Protein AF-A0A967WKH9-F1 (afdb_monomer_lite)

Secondary structure (DSSP, 8-state):
-------HHHHHHHHHHHHHH-TT-HHHHHHHHHHHHHTT-HHHHHHHHHHHHHTT-SHHHHHHHHHHHHHTTSSHHHHHHHHHHHHHHTT-HHHHHHHHHHHHHHHHT-

Radius of gyration: 15.12 Å; chains: 1; bounding box: 30×34×49 Å

Foldseek 3Di:
DDPPPPDLVNLLVVLVVVCVVPVPPLVSLQVNLVSCVVVVVPVSNLVSLLVCLVVLHPLVVSLVSLVVCCVVVNLLLSSLQSNLSSCVSVVVNVSNVVSNVRSVVVVVVD

Sequence (110 aa):
MAEEEVPAPAREEELLQQLKARPRDYASRLELARLYYDERDWDAALTNYEKLISARRFLPDIVADLESLAEQSVEPSRVYHMLGDAYMQQDQLDEALEMYRLARQSLTKR

pLDDT: mean 92.23, std 12.46, range [38.03, 98.44]

Structure (mmCIF, N/CA/C/O backbone):
data_AF-A0A967WKH9-F1
#
_entry.id   AF-A0A967WKH9-F1
#
loop_
_atom_site.group_PDB
_atom_site.id
_atom_site.type_symbol
_atom_site.label_atom_id
_atom_site.label_alt_id
_atom_site.label_comp_id
_atom_site.label_asym_id
_atom_site.label_entity_id
_atom_site.label_seq_id
_atom_site.pdbx_PDB_ins_code
_atom_site.Cartn_x
_atom_site.Cartn_y
_atom_site.Cartn_z
_atom_site.occupancy
_atom_site.B_iso_or_equiv
_atom_site.auth_seq_id
_atom_site.auth_comp_id
_atom_site.auth_asym_id
_atom_site.auth_atom_id
_atom_site.pdbx_PDB_model_num
ATOM 1 N N . MET A 1 1 ? -1.030 -21.607 -27.105 1.00 38.03 1 MET A N 1
ATOM 2 C CA . MET A 1 1 ? -0.204 -20.415 -26.840 1.00 38.03 1 MET A CA 1
ATOM 3 C C . MET A 1 1 ? 0.214 -20.556 -25.395 1.00 38.03 1 MET A C 1
ATOM 5 O O . MET A 1 1 ? -0.671 -20.563 -24.554 1.00 38.03 1 MET A O 1
ATOM 9 N N . ALA A 1 2 ? 1.480 -20.875 -25.135 1.00 44.44 2 ALA A N 1
ATOM 10 C CA . ALA A 1 2 ? 1.979 -20.897 -23.768 1.00 44.44 2 ALA A CA 1
ATOM 11 C C . ALA A 1 2 ? 2.167 -19.434 -23.366 1.00 44.44 2 ALA A C 1
ATOM 13 O O . ALA A 1 2 ? 2.905 -18.721 -24.044 1.00 44.44 2 ALA A O 1
ATOM 14 N N . GLU A 1 3 ? 1.436 -18.973 -22.354 1.00 51.66 3 GLU A N 1
ATOM 15 C CA . GLU A 1 3 ? 1.867 -17.803 -21.599 1.00 51.66 3 GLU A CA 1
ATOM 16 C C . GLU A 1 3 ? 3.235 -18.181 -21.033 1.00 51.66 3 GLU A C 1
ATOM 18 O O . GLU A 1 3 ? 3.351 -19.112 -20.238 1.00 51.66 3 GLU A O 1
ATOM 23 N N . GLU A 1 4 ? 4.292 -17.572 -21.569 1.00 54.03 4 GLU A N 1
ATOM 24 C CA . GLU A 1 4 ? 5.611 -17.650 -20.961 1.00 54.03 4 GLU A CA 1
ATOM 25 C C . GLU A 1 4 ? 5.471 -16.998 -19.585 1.00 54.03 4 GLU A C 1
ATOM 27 O O . GLU A 1 4 ? 5.492 -15.773 -19.468 1.00 54.03 4 GLU A O 1
ATOM 32 N N . GLU A 1 5 ? 5.250 -17.813 -18.551 1.00 54.44 5 GLU A N 1
ATOM 33 C CA . GLU A 1 5 ? 5.449 -17.403 -17.167 1.00 54.44 5 GLU A CA 1
ATOM 34 C C . GLU A 1 5 ? 6.911 -16.982 -17.056 1.00 54.44 5 GLU A C 1
ATOM 36 O O . GLU A 1 5 ? 7.819 -17.803 -16.900 1.00 54.44 5 GLU A O 1
ATOM 41 N N . VAL A 1 6 ? 7.153 -15.683 -17.225 1.00 60.53 6 VAL A N 1
ATOM 42 C CA . VAL A 1 6 ? 8.446 -15.089 -16.926 1.00 60.53 6 VAL A CA 1
ATOM 43 C C . VAL A 1 6 ? 8.710 -15.422 -15.460 1.00 60.53 6 VAL A C 1
ATOM 45 O O . VAL A 1 6 ? 7.889 -15.066 -14.611 1.00 60.53 6 VAL A O 1
ATOM 48 N N . PRO A 1 7 ? 9.801 -16.134 -15.136 1.00 65.62 7 PRO A N 1
ATOM 49 C CA . PRO A 1 7 ? 10.058 -16.518 -13.760 1.00 65.62 7 PRO A CA 1
ATOM 50 C C . PRO A 1 7 ? 10.112 -15.258 -12.892 1.00 65.62 7 PRO A C 1
ATOM 52 O O . PRO A 1 7 ? 10.796 -14.301 -13.255 1.00 65.62 7 PRO A O 1
ATOM 55 N N . ALA A 1 8 ? 9.410 -15.269 -11.753 1.00 63.53 8 ALA A N 1
ATOM 56 C CA . ALA A 1 8 ? 9.326 -14.156 -10.799 1.00 63.53 8 ALA A CA 1
ATOM 57 C C . ALA A 1 8 ? 10.654 -13.387 -10.582 1.00 63.53 8 ALA A C 1
ATOM 59 O O . ALA A 1 8 ? 10.643 -12.165 -10.754 1.00 63.53 8 ALA A O 1
ATOM 60 N N . PRO A 1 9 ? 11.818 -14.044 -10.360 1.00 71.06 9 PRO A N 1
ATOM 61 C CA . PRO A 1 9 ? 13.087 -13.325 -10.196 1.00 71.06 9 PRO A CA 1
ATOM 62 C C . PRO A 1 9 ? 13.527 -12.540 -11.444 1.00 71.06 9 PRO A C 1
ATOM 64 O O . PRO A 1 9 ? 14.110 -11.467 -11.330 1.00 71.06 9 PRO A O 1
ATOM 67 N N . ALA A 1 10 ? 13.226 -13.025 -12.652 1.00 83.81 10 ALA A N 1
ATOM 68 C CA . ALA A 1 10 ? 13.547 -12.300 -13.881 1.00 83.81 10 ALA A CA 1
ATOM 69 C C . ALA A 1 10 ? 12.625 -11.088 -14.086 1.00 83.81 10 ALA A C 1
ATOM 71 O O . ALA A 1 10 ? 13.047 -10.073 -14.644 1.00 83.81 10 ALA A O 1
ATOM 72 N N . ARG A 1 11 ? 11.373 -11.177 -13.618 1.00 90.81 11 ARG A N 1
ATOM 73 C CA . ARG A 1 11 ? 10.413 -10.077 -13.723 1.00 90.81 11 ARG A CA 1
ATOM 74 C C . ARG A 1 11 ? 10.737 -8.940 -12.759 1.00 90.81 11 ARG A C 1
ATOM 76 O O . ARG A 1 11 ? 10.688 -7.779 -13.163 1.00 90.81 11 ARG A O 1
ATOM 83 N N . GLU A 1 12 ? 11.114 -9.260 -11.523 1.00 92.75 12 GLU A N 1
ATOM 84 C CA . GLU A 1 12 ? 11.555 -8.271 -10.535 1.00 92.75 12 GLU A CA 1
ATOM 85 C C . GLU A 1 12 ? 12.732 -7.437 -11.069 1.00 92.75 12 GLU A C 1
ATOM 87 O O . GLU A 1 12 ? 12.676 -6.202 -11.093 1.00 92.75 12 GLU A O 1
ATOM 92 N N . GLU A 1 13 ? 13.779 -8.103 -11.568 1.00 93.00 13 GLU A N 1
ATOM 93 C CA . GLU A 1 13 ? 14.966 -7.445 -12.120 1.00 93.00 13 GLU A CA 1
ATOM 94 C C . GLU A 1 13 ? 14.621 -6.509 -13.286 1.00 93.00 13 GLU A C 1
ATOM 96 O O . GLU A 1 13 ? 15.125 -5.381 -13.356 1.00 93.00 13 GLU A O 1
ATOM 101 N N . GLU A 1 14 ? 13.737 -6.941 -14.187 1.00 94.19 14 GLU A N 1
ATOM 102 C CA . GLU A 1 14 ? 13.272 -6.127 -15.308 1.00 94.19 14 GLU A CA 1
ATOM 103 C C . GLU A 1 14 ? 12.575 -4.849 -14.818 1.00 94.19 14 GLU A C 1
ATOM 105 O O . GLU A 1 14 ? 12.919 -3.743 -15.254 1.00 94.19 14 GLU A O 1
ATOM 110 N N . LEU A 1 15 ? 11.640 -4.978 -13.873 1.00 94.88 15 LEU A N 1
ATOM 111 C CA . LEU A 1 15 ? 10.906 -3.849 -13.299 1.00 94.88 15 LEU A CA 1
ATOM 112 C C . LEU A 1 15 ? 11.852 -2.872 -12.588 1.00 94.88 15 LEU A C 1
ATOM 114 O O . LEU A 1 15 ? 11.732 -1.655 -12.756 1.00 94.88 15 LEU A O 1
ATOM 118 N N . LEU A 1 16 ? 12.853 -3.375 -11.861 1.00 94.81 16 LEU A N 1
ATOM 119 C CA . LEU A 1 16 ? 13.877 -2.544 -11.223 1.00 94.81 16 LEU A CA 1
ATOM 120 C C . LEU A 1 16 ? 14.703 -1.752 -12.247 1.00 94.81 16 LEU A C 1
ATOM 122 O O . LEU A 1 16 ? 14.979 -0.565 -12.033 1.00 94.81 16 LEU A O 1
ATOM 126 N N . GLN A 1 17 ? 15.079 -2.363 -13.374 1.00 95.25 17 GLN A N 1
ATOM 127 C CA . GLN A 1 17 ? 15.789 -1.664 -14.452 1.00 95.25 17 GLN A CA 1
ATOM 128 C C . GLN A 1 17 ? 14.905 -0.612 -15.128 1.00 95.25 17 GLN A C 1
ATOM 130 O O . GLN A 1 17 ? 15.354 0.517 -15.361 1.00 95.25 17 GLN A O 1
ATOM 135 N N . GLN A 1 18 ? 13.635 -0.935 -15.381 1.00 94.31 18 GLN A N 1
ATOM 136 C CA . GLN A 1 18 ? 12.667 0.019 -15.920 1.00 94.31 18 GLN A CA 1
ATOM 137 C C . GLN A 1 18 ? 12.504 1.227 -14.992 1.00 94.31 18 GLN A C 1
ATOM 139 O O . GLN A 1 18 ? 12.538 2.364 -15.464 1.00 94.31 18 GLN A O 1
ATOM 144 N N . LEU A 1 19 ? 12.408 1.009 -13.678 1.00 95.06 19 LEU A N 1
ATOM 145 C CA . LEU A 1 19 ? 12.294 2.080 -12.686 1.00 95.06 19 LEU A CA 1
ATOM 146 C C . LEU A 1 19 ? 13.579 2.897 -12.533 1.00 95.06 19 LEU A C 1
ATOM 148 O O . LEU A 1 19 ? 13.501 4.098 -12.268 1.00 95.06 19 LEU A O 1
ATOM 152 N N . LYS A 1 20 ? 14.758 2.297 -12.735 1.00 95.00 20 LYS A N 1
ATOM 153 C CA . LYS A 1 20 ? 16.025 3.044 -12.822 1.00 95.00 20 LYS A CA 1
ATOM 154 C C . LYS A 1 20 ? 16.044 3.979 -14.027 1.00 95.00 20 LYS A C 1
ATOM 156 O O . LYS A 1 20 ? 16.411 5.142 -13.884 1.00 95.00 20 LYS A O 1
ATOM 161 N N . ALA A 1 21 ? 15.637 3.489 -15.197 1.00 95.81 21 ALA A N 1
ATOM 162 C CA . ALA A 1 21 ? 15.585 4.288 -16.420 1.00 95.81 21 ALA A CA 1
ATOM 163 C C . ALA A 1 21 ? 14.464 5.340 -16.381 1.00 95.81 21 ALA A C 1
ATOM 165 O O . ALA A 1 21 ? 14.621 6.454 -16.883 1.00 95.81 21 ALA A O 1
ATOM 166 N N . ARG A 1 22 ? 13.324 4.992 -15.777 1.00 94.81 22 ARG A N 1
ATOM 167 C CA . ARG A 1 22 ? 12.113 5.814 -15.700 1.00 94.81 22 ARG A CA 1
ATOM 168 C C . ARG A 1 22 ? 11.561 5.803 -14.268 1.00 94.81 22 ARG A C 1
ATOM 170 O O . ARG A 1 22 ? 10.589 5.110 -13.979 1.00 94.81 22 ARG A O 1
ATOM 177 N N . PRO A 1 23 ? 12.083 6.652 -13.364 1.00 91.94 23 PRO A N 1
ATOM 178 C CA . PRO A 1 23 ? 11.650 6.675 -11.959 1.00 91.94 23 PRO A CA 1
ATOM 179 C C . PRO A 1 23 ? 10.184 7.067 -11.722 1.00 91.94 23 PRO A C 1
ATOM 181 O O . PRO A 1 23 ? 9.679 6.931 -10.605 1.00 91.94 23 PRO A O 1
ATOM 184 N N . ARG A 1 24 ? 9.506 7.595 -12.747 1.00 93.44 24 ARG A N 1
ATOM 185 C CA . ARG A 1 24 ? 8.079 7.958 -12.736 1.00 93.44 24 ARG A CA 1
ATOM 186 C C . ARG A 1 24 ? 7.221 6.963 -13.521 1.00 93.44 24 ARG A C 1
ATOM 188 O O . ARG A 1 24 ? 6.081 7.278 -13.847 1.00 93.44 24 ARG A O 1
ATOM 195 N N . ASP A 1 25 ? 7.763 5.789 -13.835 1.00 96.44 25 ASP A N 1
ATOM 196 C CA . ASP A 1 25 ? 6.986 4.673 -14.360 1.00 96.44 25 ASP A CA 1
ATOM 197 C C . ASP A 1 25 ? 6.171 4.047 -13.223 1.00 96.44 25 ASP A C 1
ATOM 199 O O . ASP A 1 25 ? 6.578 3.109 -12.539 1.00 96.44 25 ASP A O 1
ATOM 203 N N . TYR A 1 26 ? 5.042 4.685 -12.925 1.00 96.75 26 TYR A N 1
ATOM 204 C CA . TYR A 1 26 ? 4.213 4.309 -11.788 1.00 96.75 26 TYR A CA 1
ATOM 205 C C . TYR A 1 26 ? 3.525 2.954 -12.000 1.00 96.75 26 TYR A C 1
ATOM 207 O O . TYR A 1 26 ? 3.220 2.292 -11.014 1.00 96.75 26 TYR A O 1
ATOM 215 N N . ALA A 1 27 ? 3.303 2.540 -13.253 1.00 96.38 27 ALA A N 1
ATOM 216 C CA . ALA A 1 27 ? 2.718 1.239 -13.568 1.00 96.38 27 ALA A CA 1
ATOM 217 C C . ALA A 1 27 ? 3.692 0.111 -13.205 1.00 96.38 27 ALA A C 1
ATOM 219 O O . ALA A 1 27 ? 3.335 -0.757 -12.414 1.00 96.38 27 ALA A O 1
ATOM 220 N N . SER A 1 28 ? 4.951 0.196 -13.657 1.00 96.50 28 SER A N 1
ATOM 221 C CA . SER A 1 28 ? 5.993 -0.768 -13.271 1.00 96.50 28 SER A CA 1
ATOM 222 C C . SER A 1 28 ? 6.240 -0.779 -11.762 1.00 96.50 28 SER A C 1
ATOM 224 O O . SER A 1 28 ? 6.554 -1.816 -11.188 1.00 96.50 28 SER A O 1
ATOM 226 N N . ARG A 1 29 ? 6.072 0.365 -11.083 1.00 97.69 29 ARG A N 1
ATOM 227 C CA . ARG A 1 29 ? 6.171 0.420 -9.618 1.00 97.69 29 ARG A CA 1
ATOM 228 C C . ARG A 1 29 ? 5.021 -0.305 -8.923 1.00 97.69 29 ARG A C 1
ATOM 230 O O . ARG A 1 29 ? 5.274 -0.951 -7.913 1.00 97.69 29 ARG A O 1
ATOM 237 N N . LEU A 1 30 ? 3.791 -0.173 -9.419 1.00 98.12 30 LEU A N 1
ATOM 238 C CA . LEU A 1 30 ? 2.647 -0.897 -8.862 1.00 98.12 30 LEU A CA 1
ATOM 239 C C . LEU A 1 30 ? 2.819 -2.402 -9.059 1.00 98.12 30 LEU A C 1
ATOM 241 O O . LEU A 1 30 ? 2.613 -3.169 -8.127 1.00 98.12 30 LEU A O 1
ATOM 245 N N . GLU A 1 31 ? 3.255 -2.810 -10.248 1.00 97.50 31 GLU A N 1
ATOM 246 C CA . GLU A 1 31 ? 3.537 -4.212 -10.541 1.00 97.50 31 GLU A CA 1
ATOM 247 C C . GLU A 1 31 ? 4.627 -4.777 -9.623 1.00 97.50 31 GLU A C 1
ATOM 249 O O . GLU A 1 31 ? 4.437 -5.827 -9.021 1.00 97.50 31 GLU A O 1
ATOM 254 N N . LEU A 1 32 ? 5.725 -4.038 -9.430 1.00 97.44 32 LEU A N 1
ATOM 255 C CA . LEU A 1 32 ? 6.793 -4.441 -8.515 1.00 97.44 32 LEU A CA 1
ATOM 256 C C . LEU A 1 32 ? 6.300 -4.547 -7.064 1.00 97.44 32 LEU A C 1
ATOM 258 O O . LEU A 1 32 ? 6.694 -5.458 -6.344 1.00 97.44 32 LEU A O 1
ATOM 262 N N . ALA A 1 33 ? 5.426 -3.635 -6.628 1.00 97.75 33 ALA A N 1
ATOM 263 C CA . ALA A 1 33 ? 4.833 -3.697 -5.294 1.00 97.75 33 ALA A CA 1
ATOM 264 C C . ALA A 1 33 ? 3.998 -4.971 -5.095 1.00 97.75 33 ALA A C 1
ATOM 266 O O . ALA A 1 33 ? 4.086 -5.592 -4.038 1.00 97.75 33 ALA A O 1
ATOM 267 N N . ARG A 1 34 ? 3.226 -5.368 -6.113 1.00 97.69 34 ARG A N 1
ATOM 268 C CA . ARG A 1 34 ? 2.406 -6.587 -6.095 1.00 97.69 34 ARG A CA 1
ATOM 269 C C . ARG A 1 34 ? 3.242 -7.860 -6.180 1.00 97.69 34 ARG A C 1
ATOM 271 O O . ARG A 1 34 ? 2.935 -8.816 -5.486 1.00 97.69 34 ARG A O 1
ATOM 278 N N . LEU A 1 35 ? 4.346 -7.839 -6.925 1.00 96.69 35 LEU A N 1
ATOM 279 C CA . LEU A 1 35 ? 5.308 -8.943 -6.924 1.00 96.69 35 LEU A CA 1
ATOM 280 C C . LEU A 1 35 ? 5.862 -9.182 -5.508 1.00 96.69 35 LEU A C 1
ATOM 282 O O . LEU A 1 35 ? 5.784 -10.297 -5.002 1.00 96.69 35 LEU A O 1
ATOM 286 N N . TYR A 1 36 ? 6.301 -8.125 -4.816 1.00 96.94 36 TYR A N 1
ATOM 287 C CA . TYR A 1 36 ? 6.734 -8.240 -3.416 1.00 96.94 36 TYR A CA 1
ATOM 288 C C . TYR A 1 36 ? 5.601 -8.643 -2.463 1.00 96.94 36 TYR A C 1
ATOM 290 O O . TYR A 1 36 ? 5.830 -9.376 -1.502 1.00 96.94 36 TYR A O 1
ATOM 298 N N . TYR A 1 37 ? 4.374 -8.186 -2.721 1.00 95.62 37 TYR A N 1
ATOM 299 C CA . TYR A 1 37 ? 3.193 -8.602 -1.966 1.00 95.62 37 TYR A CA 1
ATOM 300 C C . TYR A 1 37 ? 2.970 -10.118 -2.071 1.00 95.62 37 TYR A C 1
ATOM 302 O O . TYR A 1 37 ? 2.782 -10.783 -1.052 1.00 95.62 37 TYR A O 1
ATOM 310 N N . ASP A 1 38 ? 3.040 -10.678 -3.279 1.00 94.88 38 ASP A N 1
ATOM 311 C CA . ASP A 1 38 ? 2.844 -12.111 -3.525 1.00 94.88 38 ASP A CA 1
ATOM 312 C C . ASP A 1 38 ? 3.955 -12.957 -2.880 1.00 94.88 38 ASP A C 1
ATOM 314 O O . ASP A 1 38 ? 3.700 -14.035 -2.334 1.00 94.88 38 ASP A O 1
ATOM 318 N N . GLU A 1 39 ? 5.178 -12.427 -2.850 1.00 94.81 39 GLU A N 1
ATOM 319 C CA . GLU A 1 39 ? 6.332 -13.019 -2.164 1.00 94.81 39 GLU A CA 1
ATOM 320 C C . GLU A 1 39 ? 6.306 -12.838 -0.637 1.00 94.81 39 GLU A C 1
ATOM 322 O O . GLU A 1 39 ? 7.133 -13.413 0.075 1.00 94.81 39 GLU A O 1
ATOM 327 N N . ARG A 1 40 ? 5.327 -12.087 -0.113 1.00 95.25 40 ARG A N 1
ATOM 328 C CA . ARG A 1 40 ? 5.203 -11.696 1.301 1.00 95.25 40 ARG A CA 1
ATOM 329 C C . ARG A 1 40 ? 6.371 -10.855 1.816 1.00 95.25 40 ARG A C 1
ATOM 331 O O . ARG A 1 40 ? 6.570 -10.760 3.031 1.00 95.25 40 ARG A O 1
ATOM 338 N N . ASP A 1 41 ? 7.114 -10.210 0.920 1.00 96.69 41 ASP A N 1
ATOM 339 C CA . ASP A 1 41 ? 8.054 -9.153 1.282 1.00 96.69 41 ASP A CA 1
ATOM 340 C C . ASP A 1 41 ? 7.277 -7.853 1.530 1.00 96.69 41 ASP A C 1
ATOM 342 O O . ASP A 1 41 ? 7.182 -6.939 0.704 1.00 96.69 41 ASP A O 1
ATOM 346 N N . TRP A 1 42 ? 6.666 -7.789 2.712 1.00 96.06 42 TRP A N 1
ATOM 347 C CA . TRP A 1 42 ? 5.816 -6.672 3.105 1.00 96.06 42 TRP A CA 1
ATOM 348 C C . TRP A 1 42 ? 6.577 -5.351 3.178 1.00 96.06 42 TRP A C 1
ATOM 350 O O . TRP A 1 42 ? 6.002 -4.304 2.887 1.00 96.06 42 TRP A O 1
ATOM 360 N N . ASP A 1 43 ? 7.858 -5.368 3.547 1.00 96.62 43 ASP A N 1
ATOM 361 C CA . ASP A 1 43 ? 8.629 -4.131 3.651 1.00 96.62 43 ASP A CA 1
ATOM 362 C C . ASP A 1 43 ? 8.876 -3.517 2.268 1.00 96.62 43 ASP A C 1
ATOM 364 O O . ASP A 1 43 ? 8.632 -2.318 2.061 1.00 96.62 43 ASP A O 1
ATOM 368 N N . ALA A 1 44 ? 9.269 -4.345 1.297 1.00 96.75 44 ALA A N 1
ATOM 369 C CA . ALA A 1 44 ? 9.478 -3.911 -0.077 1.00 96.75 44 ALA A CA 1
ATOM 370 C C . ALA A 1 44 ? 8.160 -3.500 -0.758 1.00 96.75 44 ALA A C 1
ATOM 372 O O . ALA A 1 44 ? 8.108 -2.454 -1.424 1.00 96.75 44 ALA A O 1
ATOM 373 N N . ALA A 1 45 ? 7.073 -4.249 -0.540 1.00 98.12 45 ALA A N 1
ATOM 374 C CA . ALA A 1 45 ? 5.747 -3.920 -1.063 1.00 98.12 45 ALA A CA 1
ATOM 375 C C . ALA A 1 45 ? 5.250 -2.562 -0.538 1.00 98.12 45 ALA A C 1
ATOM 377 O O . ALA A 1 45 ? 4.975 -1.644 -1.319 1.00 98.12 45 ALA A O 1
ATOM 378 N N . LEU A 1 46 ? 5.222 -2.385 0.790 1.00 98.12 46 LEU A N 1
ATOM 379 C CA . LEU A 1 46 ? 4.734 -1.159 1.430 1.00 98.12 46 LEU A CA 1
ATOM 380 C C . LEU A 1 46 ? 5.582 0.062 1.047 1.00 98.12 46 LEU A C 1
ATOM 382 O O . LEU A 1 46 ? 5.041 1.140 0.804 1.00 98.12 46 LEU A O 1
ATOM 386 N N . THR A 1 47 ? 6.897 -0.101 0.891 1.00 98.12 47 THR A N 1
ATOM 387 C CA . THR A 1 47 ? 7.783 0.980 0.426 1.00 98.12 47 THR A CA 1
ATOM 388 C C . THR A 1 47 ? 7.453 1.440 -0.999 1.00 98.12 47 THR A C 1
ATOM 390 O O . THR A 1 47 ? 7.572 2.628 -1.324 1.00 98.12 47 THR A O 1
ATOM 393 N N . ASN A 1 48 ? 7.036 0.532 -1.884 1.00 9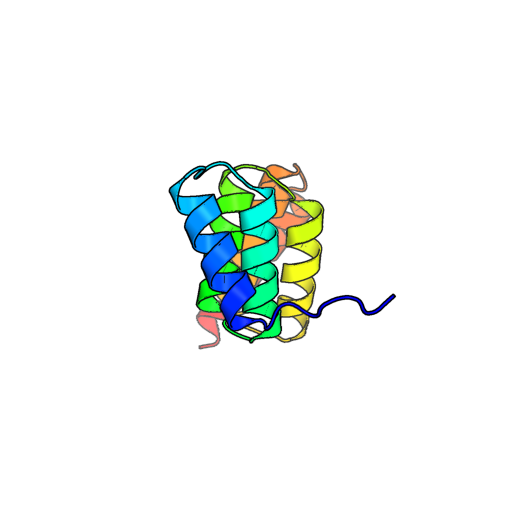8.06 48 ASN A N 1
ATOM 394 C CA . ASN A 1 48 ? 6.611 0.905 -3.233 1.00 98.06 48 ASN A CA 1
ATOM 395 C C . ASN A 1 48 ? 5.223 1.558 -3.237 1.00 98.06 48 ASN A C 1
ATOM 397 O O . ASN A 1 48 ? 5.050 2.582 -3.909 1.00 98.06 48 ASN A O 1
ATOM 401 N N . TYR A 1 49 ? 4.277 1.045 -2.447 1.00 98.44 49 TYR A N 1
ATOM 402 C CA . TYR A 1 49 ? 2.957 1.655 -2.276 1.00 98.44 49 TYR A CA 1
ATOM 403 C C . TYR A 1 49 ? 3.037 3.077 -1.707 1.00 98.44 49 TYR A C 1
ATOM 405 O O . TYR A 1 49 ? 2.404 3.981 -2.245 1.00 98.44 49 TYR A O 1
ATOM 413 N N . GLU A 1 50 ? 3.887 3.331 -0.711 1.00 98.12 50 GLU A N 1
ATOM 414 C CA . GLU A 1 50 ? 4.081 4.668 -0.127 1.00 98.12 50 GLU A CA 1
ATOM 415 C C . GLU A 1 50 ? 4.508 5.707 -1.180 1.00 98.12 50 GLU A C 1
ATOM 417 O O . GLU A 1 50 ? 3.991 6.830 -1.230 1.00 98.12 50 GLU A O 1
ATOM 422 N N . LYS A 1 51 ? 5.398 5.316 -2.102 1.00 97.62 51 LYS A N 1
ATOM 423 C CA . LYS A 1 51 ? 5.827 6.179 -3.213 1.00 97.62 51 LYS A CA 1
ATOM 424 C C . LYS A 1 51 ? 4.698 6.459 -4.206 1.00 97.62 51 LYS A C 1
ATOM 426 O O . LYS A 1 51 ? 4.703 7.516 -4.838 1.00 97.62 51 LYS A O 1
ATOM 431 N N . LEU A 1 52 ? 3.777 5.517 -4.401 1.00 98.12 52 LEU A N 1
ATOM 432 C CA . LEU A 1 52 ? 2.624 5.683 -5.287 1.00 98.12 52 LEU A CA 1
ATOM 433 C C . LEU A 1 52 ? 1.537 6.553 -4.648 1.00 98.12 52 L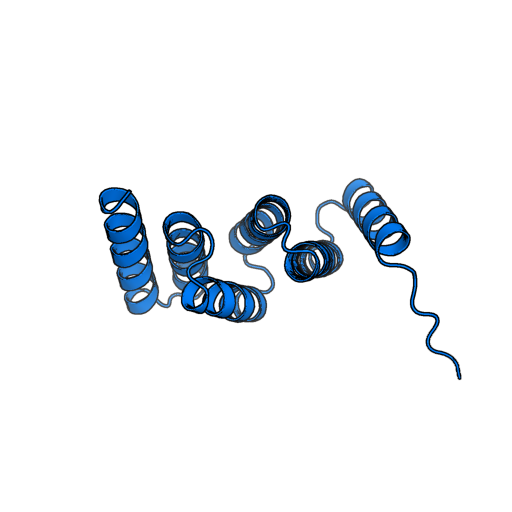EU A C 1
ATOM 435 O O . LEU A 1 52 ? 1.028 7.456 -5.316 1.00 98.12 52 LEU A O 1
ATOM 439 N N . ILE A 1 53 ? 1.273 6.364 -3.351 1.00 98.19 53 ILE A N 1
ATOM 440 C CA . ILE A 1 53 ? 0.382 7.217 -2.550 1.00 98.19 53 ILE A CA 1
ATOM 441 C C . ILE A 1 53 ? 0.884 8.661 -2.575 1.00 98.19 53 ILE A C 1
ATOM 443 O O . ILE A 1 53 ? 0.144 9.571 -2.947 1.00 98.19 53 ILE A O 1
ATOM 447 N N . SER A 1 54 ? 2.176 8.865 -2.302 1.00 96.94 54 SER A N 1
ATOM 448 C CA . SER A 1 54 ? 2.826 10.182 -2.380 1.00 96.94 54 SER A CA 1
ATOM 449 C C . SER A 1 54 ? 2.704 10.824 -3.768 1.00 96.94 54 SER A C 1
ATOM 451 O O . SER A 1 54 ? 2.625 12.044 -3.897 1.00 96.94 54 SER A O 1
ATOM 453 N N . ALA A 1 55 ? 2.675 10.010 -4.827 1.00 96.81 55 ALA A N 1
ATOM 454 C CA . ALA A 1 55 ? 2.490 10.466 -6.202 1.00 96.81 55 ALA A CA 1
ATOM 455 C C . ALA A 1 55 ? 1.012 10.606 -6.618 1.00 96.81 55 ALA A C 1
ATOM 457 O O . ALA A 1 55 ? 0.752 11.006 -7.757 1.00 96.81 55 ALA A O 1
ATOM 458 N N . ARG A 1 56 ? 0.059 10.276 -5.733 1.00 97.06 56 ARG A N 1
ATOM 459 C CA . ARG A 1 56 ? -1.389 10.213 -5.997 1.00 97.06 56 ARG A CA 1
ATOM 460 C C . ARG A 1 56 ? -1.734 9.343 -7.208 1.00 97.06 56 ARG A C 1
ATOM 462 O O . ARG A 1 56 ? -2.546 9.720 -8.055 1.00 97.06 56 ARG A O 1
ATOM 469 N N . ARG A 1 57 ? -1.058 8.201 -7.348 1.00 97.94 57 ARG A N 1
ATOM 470 C CA . ARG A 1 57 ? -1.256 7.260 -8.460 1.00 97.94 57 ARG A CA 1
ATOM 471 C C . ARG A 1 57 ? -1.812 5.943 -7.952 1.00 97.94 57 ARG A C 1
ATOM 473 O O . ARG A 1 57 ? -1.355 5.464 -6.926 1.00 97.94 57 ARG A O 1
ATOM 480 N N . PHE A 1 58 ? -2.750 5.374 -8.712 1.00 97.62 58 PHE A N 1
ATOM 481 C CA . PHE A 1 58 ? -3.349 4.063 -8.439 1.00 97.62 58 PHE A CA 1
ATOM 482 C C . PHE A 1 58 ? -3.918 3.935 -7.018 1.00 97.62 58 PHE A C 1
ATOM 484 O O . PHE A 1 58 ? -3.850 2.878 -6.411 1.00 97.62 58 PHE A O 1
ATOM 491 N N . LEU A 1 59 ? -4.459 5.026 -6.462 1.00 97.56 59 LEU A N 1
ATOM 492 C CA . LEU A 1 59 ? -4.957 5.032 -5.084 1.00 97.56 59 LEU A CA 1
ATOM 493 C C . LEU A 1 59 ? -6.028 3.953 -4.831 1.00 97.56 59 LEU A C 1
ATOM 495 O O . LEU A 1 59 ? -5.887 3.262 -3.828 1.00 97.56 59 LEU A O 1
ATOM 499 N N . PRO A 1 60 ? -7.018 3.722 -5.721 1.00 97.31 60 PRO A N 1
ATOM 500 C CA . PRO A 1 60 ? -8.007 2.664 -5.502 1.00 97.31 60 PRO A CA 1
ATOM 501 C C . PRO A 1 60 ? -7.393 1.258 -5.465 1.00 97.31 60 PRO A C 1
ATOM 503 O O . PRO A 1 60 ? -7.739 0.462 -4.599 1.00 97.31 60 PRO A O 1
ATOM 506 N N . ASP A 1 61 ? -6.450 0.974 -6.370 1.00 97.88 61 ASP A N 1
ATOM 507 C CA . ASP A 1 61 ? -5.711 -0.292 -6.410 1.00 97.88 61 ASP A CA 1
ATOM 508 C C . ASP A 1 61 ? -4.936 -0.532 -5.110 1.00 97.88 61 ASP A C 1
ATOM 510 O O . ASP A 1 61 ? -5.004 -1.607 -4.523 1.00 97.88 61 ASP A O 1
ATOM 514 N N . ILE A 1 62 ? -4.227 0.496 -4.643 1.00 97.88 62 ILE A N 1
ATOM 515 C CA . ILE A 1 62 ? -3.400 0.416 -3.43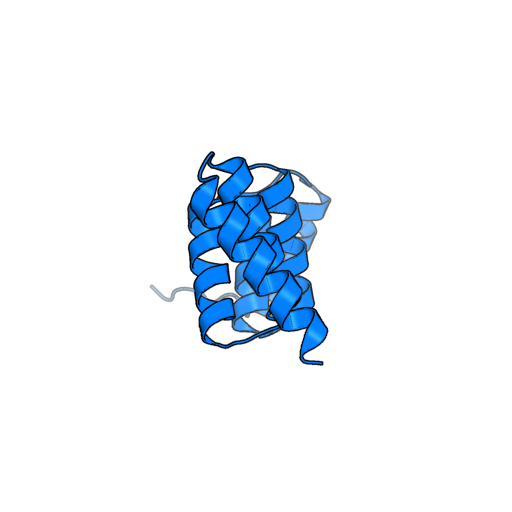8 1.00 97.88 62 ILE A CA 1
ATOM 516 C C . ILE A 1 62 ? -4.271 0.266 -2.194 1.00 97.88 62 ILE A C 1
ATOM 518 O O . ILE A 1 62 ? -3.906 -0.481 -1.295 1.00 97.88 62 ILE A O 1
ATOM 522 N N . VAL A 1 63 ? -5.411 0.959 -2.125 1.00 98.31 63 VAL A N 1
ATOM 523 C CA . VAL A 1 63 ? -6.349 0.811 -1.006 1.00 98.31 63 VAL A CA 1
ATOM 524 C C . VAL A 1 63 ? -6.828 -0.634 -0.904 1.00 98.31 63 VAL A C 1
ATOM 526 O O . VAL A 1 63 ? -6.712 -1.204 0.173 1.00 98.31 63 VAL A O 1
ATOM 529 N N . ALA A 1 64 ? -7.252 -1.256 -2.007 1.00 98.12 64 ALA A N 1
ATOM 530 C CA . ALA A 1 64 ? -7.693 -2.653 -1.994 1.00 98.12 64 ALA A CA 1
ATOM 531 C C . ALA A 1 64 ? -6.586 -3.623 -1.526 1.00 98.12 64 ALA A C 1
ATOM 533 O O . ALA A 1 64 ? -6.830 -4.513 -0.701 1.00 98.12 64 ALA A O 1
ATOM 534 N N . ASP A 1 65 ? -5.354 -3.423 -2.006 1.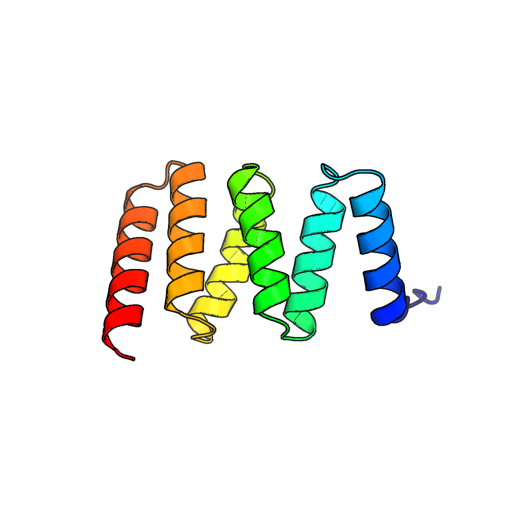00 97.88 65 ASP A N 1
ATOM 535 C CA . ASP A 1 65 ? -4.202 -4.239 -1.609 1.00 97.88 65 ASP A CA 1
ATOM 536 C C . ASP A 1 65 ? -3.881 -4.046 -0.108 1.00 97.88 65 ASP A C 1
ATOM 538 O O . ASP A 1 65 ? -3.630 -5.010 0.619 1.00 97.88 65 ASP A O 1
ATOM 542 N N . LEU A 1 66 ? -3.939 -2.808 0.397 1.00 98.12 66 LEU A N 1
ATOM 543 C CA . LEU A 1 66 ? -3.680 -2.486 1.805 1.00 98.12 66 LEU A CA 1
ATOM 544 C C . LEU A 1 66 ? -4.803 -2.944 2.750 1.00 98.12 66 LEU A C 1
ATOM 546 O O . LEU A 1 66 ? -4.508 -3.373 3.864 1.00 98.12 66 LEU A O 1
ATOM 550 N N . GLU A 1 67 ? -6.068 -2.888 2.337 1.00 97.75 67 GLU A N 1
ATOM 551 C CA . GLU A 1 67 ? -7.198 -3.424 3.110 1.00 97.75 67 GLU A CA 1
ATOM 552 C C . GLU A 1 67 ? -7.039 -4.930 3.326 1.00 97.75 67 GLU A C 1
ATOM 554 O O . GLU A 1 67 ? -7.170 -5.415 4.452 1.00 97.75 67 GLU A O 1
ATOM 559 N N . SER A 1 68 ? -6.608 -5.647 2.287 1.00 97.31 68 SER A N 1
ATOM 560 C CA . SER A 1 68 ? -6.293 -7.076 2.377 1.00 97.31 68 SER A CA 1
ATOM 561 C C . SER A 1 68 ? -5.171 -7.366 3.388 1.00 97.31 68 SER A C 1
ATOM 563 O O . SER A 1 68 ? -5.218 -8.373 4.100 1.00 97.31 68 SER A O 1
ATOM 565 N N . LEU A 1 69 ? -4.161 -6.492 3.504 1.00 96.62 69 LEU A N 1
ATOM 566 C CA . LEU A 1 69 ? -3.112 -6.615 4.533 1.00 96.62 69 LEU A CA 1
ATOM 567 C C . LEU A 1 69 ? -3.622 -6.284 5.936 1.00 96.62 69 LEU A C 1
ATOM 569 O O . LEU A 1 69 ? -3.202 -6.922 6.906 1.00 96.62 69 LEU A O 1
ATOM 573 N N . ALA A 1 70 ? -4.519 -5.304 6.051 1.00 96.19 70 ALA A N 1
ATOM 574 C CA . ALA A 1 70 ? -5.121 -4.915 7.319 1.00 96.19 70 ALA A CA 1
ATOM 575 C C . ALA A 1 70 ? -5.958 -6.062 7.906 1.00 96.19 70 ALA A C 1
ATOM 577 O O . ALA A 1 70 ? -5.820 -6.371 9.091 1.00 96.19 70 ALA A O 1
ATOM 578 N N . GLU A 1 71 ? -6.746 -6.751 7.074 1.00 95.88 71 GLU A N 1
ATOM 579 C CA . GLU A 1 71 ? -7.505 -7.948 7.467 1.00 95.88 71 GLU A CA 1
ATOM 580 C C . GLU A 1 71 ? -6.590 -9.072 7.970 1.00 95.88 71 GLU A C 1
ATOM 582 O O . GLU A 1 71 ? -6.876 -9.723 8.976 1.00 95.88 71 GLU A O 1
ATOM 587 N N . GLN A 1 72 ? -5.438 -9.252 7.321 1.00 94.81 72 GLN A N 1
ATOM 588 C CA . GLN A 1 72 ? -4.414 -10.219 7.724 1.00 94.81 72 GLN A CA 1
ATOM 589 C C . GLN A 1 72 ? -3.575 -9.755 8.927 1.00 94.81 72 GLN A C 1
ATOM 591 O O . GLN A 1 72 ? -2.720 -10.500 9.405 1.00 94.81 72 GLN A O 1
ATOM 596 N N . SER A 1 73 ? -3.811 -8.542 9.440 1.00 92.94 73 SER A N 1
ATOM 597 C CA . SER A 1 73 ? -3.041 -7.924 10.527 1.00 92.94 73 SER A CA 1
ATOM 598 C C . SER A 1 73 ? -1.530 -7.859 10.256 1.00 92.94 73 SER A C 1
ATOM 600 O O . SER A 1 73 ? -0.723 -7.930 11.186 1.00 92.94 73 SER A O 1
ATOM 602 N N . VAL A 1 74 ? -1.134 -7.714 8.988 1.00 93.62 74 VAL A N 1
ATOM 603 C CA . VAL A 1 74 ? 0.265 -7.531 8.578 1.00 93.62 74 VAL A CA 1
ATOM 604 C C . VAL A 1 74 ? 0.672 -6.087 8.851 1.00 93.62 74 VAL A C 1
ATOM 606 O O . VAL A 1 74 ? 0.011 -5.171 8.378 1.00 93.62 74 VAL A O 1
ATOM 609 N N . GLU A 1 75 ? 1.749 -5.873 9.617 1.00 92.56 75 GLU A N 1
ATOM 610 C CA . GLU A 1 75 ? 2.273 -4.536 9.957 1.00 92.56 75 GLU A CA 1
ATOM 611 C C . GLU A 1 75 ? 1.168 -3.490 10.242 1.00 92.56 75 GLU A 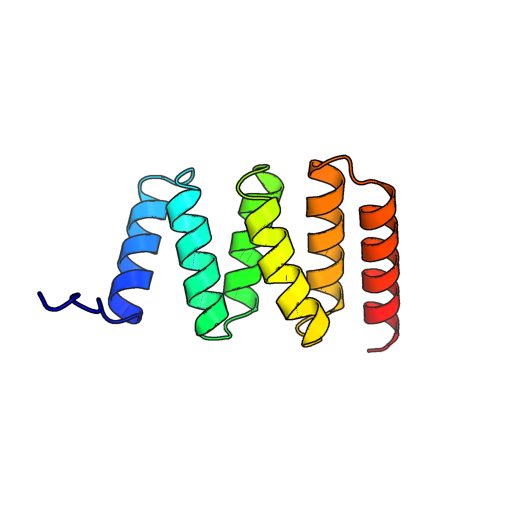C 1
ATOM 613 O O . GLU A 1 75 ? 1.148 -2.413 9.634 1.00 92.56 75 GLU A O 1
ATOM 618 N N . PRO A 1 76 ? 0.229 -3.769 11.172 1.00 93.81 76 PRO A N 1
ATOM 619 C CA . PRO A 1 76 ? -1.062 -3.084 11.236 1.00 93.81 76 PRO A CA 1
ATOM 620 C C . PRO A 1 76 ? -0.907 -1.575 11.421 1.00 93.81 76 PRO A C 1
ATOM 622 O O . PRO A 1 76 ? -1.599 -0.789 10.786 1.00 93.81 76 PRO A O 1
ATOM 625 N N . SER A 1 77 ? 0.071 -1.137 12.222 1.00 95.50 77 SER A N 1
ATOM 626 C CA . SER A 1 77 ? 0.363 0.291 12.365 1.00 95.50 77 SER A CA 1
ATOM 627 C C . SER A 1 77 ? 0.722 0.970 11.042 1.00 95.50 77 SER A C 1
ATOM 629 O O . SER A 1 77 ? 0.287 2.099 10.822 1.00 95.50 77 SER A O 1
ATOM 631 N N . ARG A 1 78 ? 1.566 0.347 10.212 1.00 96.88 78 ARG A N 1
ATOM 632 C CA . ARG A 1 78 ? 2.056 0.944 8.963 1.00 96.88 78 ARG A CA 1
ATOM 633 C C . ARG A 1 78 ? 0.966 0.901 7.900 1.00 96.88 78 ARG A C 1
ATOM 635 O O . ARG A 1 78 ? 0.717 1.917 7.261 1.00 96.88 78 ARG A O 1
ATOM 642 N N . VAL A 1 79 ? 0.270 -0.229 7.788 1.00 98.00 79 VAL A N 1
ATOM 643 C CA . VAL A 1 79 ? -0.839 -0.408 6.842 1.00 98.00 79 VAL A CA 1
ATOM 644 C C . VAL A 1 79 ? -1.970 0.581 7.121 1.00 98.00 79 VAL A C 1
ATOM 646 O O . VAL A 1 79 ? -2.373 1.303 6.213 1.00 98.00 79 VAL A O 1
ATOM 649 N N . TYR A 1 80 ? -2.423 0.710 8.374 1.00 98.31 80 TYR A N 1
ATOM 650 C CA . TYR A 1 80 ? -3.456 1.691 8.717 1.00 98.31 80 TYR A CA 1
ATOM 651 C C . TYR A 1 80 ? -2.998 3.132 8.472 1.00 98.31 80 TYR A C 1
ATOM 653 O O . TYR A 1 80 ? -3.782 3.953 8.009 1.00 98.31 80 TYR A O 1
ATOM 661 N N . HIS A 1 81 ? -1.731 3.466 8.729 1.00 98.19 81 HIS A N 1
ATOM 662 C CA . HIS A 1 81 ? -1.238 4.807 8.411 1.00 98.19 81 HIS A CA 1
ATOM 663 C C . HIS A 1 81 ? -1.316 5.092 6.905 1.00 98.19 81 HIS A C 1
ATOM 665 O O . HIS A 1 81 ? -1.822 6.134 6.499 1.00 98.19 81 HIS A O 1
ATOM 671 N N . MET A 1 82 ? -0.872 4.143 6.078 1.00 98.31 82 MET A N 1
ATOM 672 C CA . MET A 1 82 ? -0.878 4.281 4.621 1.00 98.31 82 MET A CA 1
ATOM 673 C C . MET A 1 82 ? -2.293 4.317 4.034 1.00 98.31 82 MET A C 1
ATOM 675 O O . MET A 1 82 ? -2.536 5.094 3.113 1.00 98.31 82 MET A O 1
ATOM 679 N N . LEU A 1 83 ? -3.237 3.540 4.581 1.00 98.44 83 LEU A N 1
ATOM 680 C CA . LEU A 1 83 ? -4.658 3.659 4.236 1.00 98.44 83 LEU A CA 1
ATOM 681 C C . LEU A 1 83 ? -5.182 5.060 4.562 1.00 98.44 83 LEU A C 1
ATOM 683 O O . LEU A 1 83 ? -5.851 5.668 3.732 1.00 98.44 83 LEU A O 1
ATOM 687 N N . GLY A 1 84 ? -4.817 5.607 5.726 1.00 98.31 84 GLY A N 1
ATOM 688 C CA . GLY A 1 84 ? -5.136 6.986 6.089 1.00 98.31 84 GLY A CA 1
ATOM 689 C C . GLY A 1 84 ? -4.619 7.995 5.064 1.00 98.31 84 GLY A C 1
ATOM 690 O O . GLY A 1 84 ? -5.377 8.835 4.582 1.00 98.31 84 GLY A O 1
ATOM 691 N N . ASP A 1 85 ? -3.354 7.864 4.659 1.00 98.44 85 ASP A N 1
ATOM 692 C CA . ASP A 1 85 ? -2.740 8.741 3.659 1.00 98.44 85 ASP A CA 1
ATOM 693 C C . ASP A 1 85 ? -3.423 8.622 2.290 1.00 98.44 85 ASP A C 1
ATOM 695 O O . ASP A 1 85 ? -3.685 9.638 1.641 1.00 98.44 85 ASP A O 1
ATOM 699 N N . ALA A 1 86 ? -3.748 7.402 1.855 1.00 98.19 86 ALA A N 1
ATOM 700 C CA . ALA A 1 86 ? -4.442 7.150 0.596 1.00 98.19 86 ALA A CA 1
ATOM 701 C C . ALA A 1 86 ? -5.868 7.724 0.598 1.00 98.19 86 ALA A C 1
ATOM 703 O O . ALA A 1 86 ? -6.266 8.359 -0.380 1.00 98.19 86 ALA A O 1
ATOM 704 N N . TYR A 1 87 ? -6.612 7.567 1.696 1.00 98.31 87 TYR A N 1
ATOM 705 C CA . TYR A 1 87 ? -7.942 8.152 1.866 1.00 98.31 87 TYR A CA 1
ATOM 706 C C . TYR A 1 87 ? -7.901 9.685 1.915 1.00 98.31 87 TYR A C 1
ATOM 708 O O . TYR A 1 87 ? -8.699 10.335 1.239 1.00 98.31 87 TYR A O 1
ATOM 716 N N . MET A 1 88 ? -6.906 10.281 2.585 1.00 97.69 88 MET A N 1
ATOM 717 C CA . MET A 1 88 ? -6.671 11.733 2.548 1.00 97.69 88 MET A CA 1
ATOM 718 C C . MET A 1 88 ? -6.459 12.245 1.121 1.00 97.69 88 MET A C 1
ATOM 720 O O . MET A 1 88 ? -6.992 13.290 0.760 1.00 97.69 88 MET A O 1
ATOM 724 N N . GLN A 1 89 ? -5.683 11.530 0.295 1.00 97.12 89 GLN A N 1
ATOM 725 C CA . GLN A 1 89 ? -5.455 11.935 -1.098 1.00 97.12 89 GLN A CA 1
ATOM 726 C C . GLN A 1 89 ? -6.701 11.781 -1.991 1.00 97.12 89 GLN A C 1
ATOM 728 O O . GLN A 1 89 ? -6.716 12.348 -3.084 1.00 97.12 89 GLN A O 1
ATOM 733 N N . GLN A 1 90 ? -7.708 11.024 -1.547 1.00 96.19 90 GLN A N 1
ATOM 734 C CA . GLN A 1 90 ? -8.995 10.824 -2.226 1.00 96.19 90 GLN A CA 1
ATOM 735 C C . GLN A 1 90 ? -10.119 11.698 -1.641 1.00 96.19 90 GLN A C 1
ATOM 737 O O . GLN A 1 90 ? -11.278 11.502 -1.993 1.00 96.19 90 GLN A O 1
ATOM 742 N N . ASP A 1 91 ? -9.793 12.645 -0.752 1.00 96.62 91 ASP A N 1
ATOM 743 C CA . ASP A 1 91 ? -10.748 13.500 -0.029 1.00 96.62 91 ASP A CA 1
ATOM 744 C C . ASP A 1 91 ? -11.760 12.725 0.854 1.00 96.62 91 ASP A C 1
ATOM 746 O O . ASP A 1 91 ? -12.778 13.267 1.288 1.00 96.62 91 ASP A O 1
ATOM 750 N N . GLN A 1 92 ? -11.454 11.467 1.189 1.00 97.38 92 GLN A N 1
ATOM 751 C CA . GLN A 1 92 ? -12.230 10.597 2.082 1.00 97.38 92 GLN A CA 1
ATOM 752 C C . GLN A 1 92 ? -11.783 10.802 3.537 1.00 97.38 92 GLN A C 1
ATOM 754 O O . GLN A 1 92 ? -11.042 10.009 4.122 1.00 97.38 92 GLN A O 1
ATOM 759 N N . LEU A 1 93 ? -12.142 11.959 4.095 1.00 96.62 93 LEU A N 1
ATOM 760 C CA . LEU A 1 93 ? -11.578 12.441 5.361 1.00 96.62 93 LEU A CA 1
ATOM 761 C C . LEU A 1 93 ? -12.018 11.623 6.582 1.00 96.62 93 LEU A C 1
ATOM 763 O O . LEU A 1 93 ? -11.239 11.475 7.528 1.00 96.62 93 LEU A O 1
ATOM 767 N N . 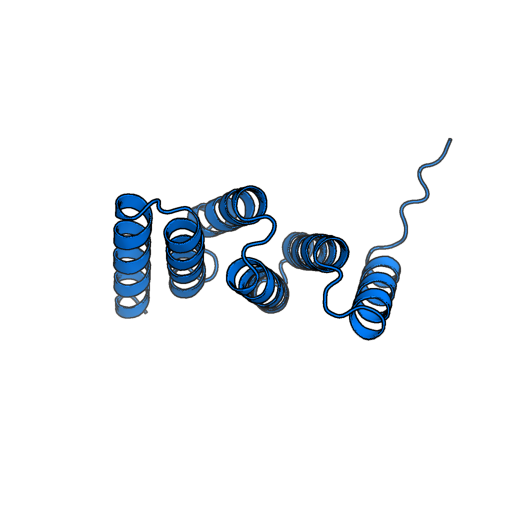ASP A 1 94 ? -13.242 11.100 6.576 1.00 97.88 94 ASP A N 1
ATOM 768 C CA . ASP A 1 94 ? -13.772 10.325 7.700 1.00 97.88 94 ASP A CA 1
ATOM 769 C C . ASP A 1 94 ? -13.068 8.965 7.798 1.00 97.88 94 ASP A C 1
ATOM 771 O O . ASP A 1 94 ? -12.605 8.574 8.875 1.00 97.88 94 ASP A O 1
ATOM 775 N N . GLU A 1 95 ? -12.894 8.295 6.659 1.00 97.31 95 GLU A N 1
ATOM 776 C CA . GLU A 1 95 ? -12.141 7.051 6.522 1.00 97.31 95 GLU A CA 1
ATOM 777 C C . GLU A 1 95 ? -10.674 7.260 6.901 1.00 97.31 95 GLU A C 1
ATOM 779 O O . GLU A 1 95 ? -10.119 6.491 7.688 1.00 97.31 95 GLU A O 1
ATOM 784 N N . ALA A 1 96 ? -10.058 8.347 6.429 1.00 98.19 96 ALA A N 1
ATOM 785 C CA . ALA A 1 96 ? -8.682 8.673 6.778 1.00 98.19 96 ALA A CA 1
ATOM 786 C C . ALA A 1 96 ? -8.477 8.829 8.291 1.00 98.19 96 ALA A C 1
ATOM 788 O O . ALA A 1 96 ? -7.549 8.256 8.871 1.00 98.19 96 ALA A O 1
ATOM 789 N N . LEU A 1 97 ? -9.358 9.590 8.950 1.00 98.25 97 LEU A N 1
ATOM 790 C CA . LEU A 1 97 ? -9.305 9.791 10.397 1.00 98.25 97 LEU A CA 1
ATOM 791 C C . LEU A 1 97 ? -9.455 8.477 11.158 1.00 98.25 97 LEU A C 1
ATOM 793 O O . LEU A 1 97 ? -8.779 8.289 12.174 1.00 98.25 97 LEU A O 1
ATOM 797 N N . GLU A 1 98 ? -10.319 7.580 10.690 1.00 97.94 98 GLU A N 1
ATOM 798 C CA . GLU A 1 98 ? -10.481 6.273 11.313 1.00 97.94 98 GLU A CA 1
ATOM 799 C C . GLU A 1 98 ? -9.217 5.424 11.186 1.00 97.94 98 GLU A C 1
ATOM 801 O O . GLU A 1 98 ? -8.710 4.910 12.187 1.00 97.94 98 GLU A O 1
ATOM 806 N N . MET A 1 99 ? -8.624 5.375 9.995 1.00 98.06 99 MET A N 1
ATOM 807 C CA . MET A 1 99 ? -7.387 4.636 9.766 1.00 98.06 99 MET A CA 1
ATOM 808 C C . MET A 1 99 ? -6.233 5.163 10.630 1.00 98.06 99 MET A C 1
ATOM 810 O O . MET A 1 99 ? -5.546 4.386 11.296 1.00 98.06 99 MET A O 1
ATOM 814 N N . TYR A 1 100 ? -6.069 6.482 10.765 1.00 97.94 100 TYR A N 1
ATOM 815 C CA . TYR A 1 100 ? -5.054 7.039 11.669 1.00 97.94 100 TYR A CA 1
ATOM 816 C C . TYR A 1 100 ? -5.298 6.698 13.149 1.00 97.94 100 TYR A C 1
ATOM 818 O O . TYR A 1 100 ? -4.340 6.510 13.912 1.00 97.94 100 TYR A O 1
ATOM 826 N N . ARG A 1 101 ? -6.561 6.587 13.592 1.00 97.12 101 ARG A N 1
ATOM 827 C CA . ARG A 1 101 ? -6.875 6.114 14.953 1.00 97.12 101 ARG A CA 1
ATOM 828 C C . ARG A 1 101 ? -6.458 4.659 15.134 1.00 97.12 101 ARG A C 1
ATOM 830 O O . ARG A 1 101 ? -5.822 4.356 16.147 1.00 97.12 101 ARG A O 1
ATOM 837 N N . LEU A 1 102 ? -6.771 3.790 14.174 1.00 96.38 102 LEU A N 1
ATOM 838 C CA . LEU A 1 102 ? -6.403 2.372 14.207 1.00 96.38 102 LEU A CA 1
ATOM 839 C C . LEU A 1 102 ? -4.883 2.172 14.175 1.00 96.38 102 LEU A C 1
ATOM 841 O O . LEU A 1 102 ? -4.356 1.375 14.957 1.00 96.38 102 LEU A O 1
ATOM 845 N N . ALA A 1 103 ? -4.161 2.956 13.369 1.00 96.25 103 ALA A N 1
ATOM 846 C CA . ALA A 1 103 ? -2.699 2.966 13.353 1.00 96.25 103 ALA A CA 1
ATOM 847 C C . ALA A 1 103 ? -2.131 3.248 14.753 1.00 96.25 103 ALA A C 1
ATOM 849 O O . ALA A 1 103 ? -1.318 2.485 15.279 1.00 96.25 103 ALA A O 1
ATOM 850 N N . ARG A 1 104 ? -2.635 4.299 15.414 1.00 95.62 104 ARG A N 1
ATOM 851 C CA . ARG A 1 104 ? -2.197 4.678 16.764 1.00 95.62 104 ARG A CA 1
ATOM 852 C C . ARG A 1 104 ? -2.538 3.625 17.818 1.00 95.62 104 ARG A C 1
ATOM 854 O O . ARG A 1 104 ? -1.718 3.370 18.695 1.00 95.62 104 ARG A O 1
ATOM 861 N N . GLN A 1 105 ? -3.715 3.004 17.740 1.00 94.44 105 GLN A N 1
ATOM 862 C CA . GLN A 1 105 ? -4.091 1.908 18.642 1.00 94.44 105 GLN A CA 1
ATOM 863 C C . GLN A 1 105 ? -3.218 0.662 18.447 1.00 94.44 105 GLN A C 1
ATOM 865 O O . GLN A 1 105 ? -2.972 -0.073 19.399 1.00 94.44 105 GLN A O 1
ATOM 870 N N . SER A 1 106 ? -2.753 0.419 17.223 1.00 90.75 106 SER A N 1
ATOM 871 C CA . SER A 1 106 ? -1.899 -0.726 16.899 1.00 90.75 106 SER A CA 1
ATOM 872 C C . SER A 1 106 ? -0.466 -0.544 17.410 1.00 90.75 106 SER A C 1
ATOM 874 O O . SER A 1 106 ? 0.193 -1.525 17.739 1.00 90.75 106 SER A O 1
ATOM 876 N N . LEU A 1 107 ? 0.007 0.702 17.539 1.00 87.50 107 LEU A N 1
ATOM 877 C CA . LEU A 1 107 ? 1.315 1.021 18.128 1.00 87.50 107 LEU A CA 1
ATOM 878 C C . LEU A 1 107 ? 1.367 0.799 19.639 1.00 87.50 107 LEU A C 1
ATOM 880 O O . LEU A 1 107 ? 2.397 0.386 20.159 1.00 87.50 107 LEU A O 1
ATOM 884 N N . THR A 1 108 ? 0.276 1.084 20.351 1.00 82.31 108 THR A N 1
ATOM 885 C CA . THR A 1 108 ? 0.233 0.988 21.818 1.00 82.31 108 THR A CA 1
ATOM 886 C C . THR A 1 108 ? 0.004 -0.430 22.336 1.00 82.31 108 THR A C 1
ATOM 888 O O . THR A 1 108 ? 0.142 -0.661 23.533 1.00 82.31 108 THR A O 1
ATOM 891 N N . LYS A 1 109 ? -0.355 -1.371 21.457 1.00 66.12 109 LYS A N 1
ATOM 892 C CA . LYS A 1 109 ? -0.578 -2.788 21.781 1.00 66.12 109 LYS A CA 1
ATOM 893 C C . LYS A 1 109 ? 0.663 -3.676 21.562 1.00 66.12 109 LYS A C 1
ATOM 895 O O . LYS A 1 109 ? 0.523 -4.894 21.634 1.00 66.12 109 LYS A O 1
ATOM 900 N N . ARG A 1 110 ? 1.827 -3.087 21.263 1.00 54.94 110 ARG A N 1
ATOM 901 C CA . ARG A 1 110 ? 3.112 -3.792 21.107 1.00 54.94 110 ARG A CA 1
ATOM 902 C C . ARG A 1 110 ? 3.805 -4.034 22.444 1.00 54.94 110 ARG A C 1
ATOM 904 O O . ARG A 1 110 ? 3.728 -3.139 23.313 1.00 54.94 110 ARG A O 1
#